Protein AF-A0A1F5Z4G1-F1 (afdb_monomer)

Nearest PDB structures (foldseek):
  7enj-assembly1_3  TM=8.090E-01  e=8.319E+00  Homo sapiens
  5mto-assembly1_A  TM=4.606E-01  e=3.157E+00  Homo sapiens
  8jxk-assembly2_D  TM=3.662E-01  e=4.705E+00  Mycobacterium tuberculosis H37Rv
  7zch-assembly1_A  TM=3.915E-01  e=7.858E+00  Homo sapiens

Radius of gyration: 16.56 Å; Cα contacts (8 Å, |Δi|>4): 73; chains: 1; bounding box: 44×19×49 Å

Secondary structure (DSSP, 8-state):
--PPPSS-HHHHHHHT---HHHHTTSTTGGGS-HHHHHHHHHHHHHHHHHHHHHHHHHHHT-S-GGG-HHHHHHHHHHHHHHHHHHHHHHHHHHHHHTT-

Solvent-accessible surface area (backbone atoms only — not comparable to full-atom values): 5744 Å² total; per-residue (Å²): 133,86,76,65,67,98,63,52,68,69,54,39,26,64,73,25,56,46,54,65,78,64,50,62,56,36,80,69,47,80,74,47,52,74,67,56,50,48,53,47,29,53,50,1,46,50,38,35,49,53,53,50,51,54,54,39,50,63,58,69,66,52,92,57,52,88,84,37,60,70,55,52,57,50,46,53,52,46,52,50,52,52,53,49,51,54,53,51,51,53,53,50,50,54,62,49,60,79,74,109

Structure (mmCIF, N/CA/C/O backbone):
data_AF-A0A1F5Z4G1-F1
#
_entry.id   AF-A0A1F5Z4G1-F1
#
loop_
_atom_site.group_PDB
_atom_site.id
_atom_site.type_symbol
_atom_site.label_atom_id
_atom_site.label_alt_id
_atom_site.label_comp_id
_atom_site.label_asym_id
_atom_site.label_entity_id
_atom_site.label_seq_id
_atom_site.pdbx_PDB_ins_code
_atom_site.Cartn_x
_atom_site.Cartn_y
_atom_site.Cartn_z
_atom_site.occupancy
_atom_site.B_iso_or_equiv
_atom_site.auth_seq_id
_atom_site.auth_comp_id
_atom_site.auth_asym_id
_atom_site.auth_atom_id
_atom_site.pdbx_PDB_model_num
ATOM 1 N N . MET A 1 1 ? -27.948 7.139 0.581 1.00 42.16 1 MET A N 1
ATOM 2 C CA . MET A 1 1 ? -27.738 5.681 0.453 1.00 42.16 1 MET A CA 1
ATOM 3 C C . MET A 1 1 ? -26.286 5.457 0.069 1.00 42.16 1 MET A C 1
ATOM 5 O O . MET A 1 1 ? -25.941 5.736 -1.073 1.00 42.16 1 MET A O 1
ATOM 9 N N . ASN A 1 2 ? -25.433 5.030 1.005 1.00 54.09 2 ASN A N 1
ATOM 10 C CA . ASN A 1 2 ? -24.081 4.591 0.651 1.00 54.09 2 ASN A CA 1
ATOM 11 C C . ASN A 1 2 ? -24.211 3.270 -0.104 1.00 54.09 2 ASN A C 1
ATOM 13 O O . ASN A 1 2 ? -24.720 2.288 0.435 1.00 54.09 2 ASN A O 1
ATOM 17 N N . LYS A 1 3 ? -23.849 3.277 -1.387 1.00 64.19 3 LYS A N 1
ATOM 18 C CA . LYS A 1 3 ? -23.801 2.056 -2.188 1.00 64.19 3 LYS A CA 1
ATOM 19 C C . LYS A 1 3 ? -22.608 1.248 -1.690 1.00 64.19 3 LYS A C 1
ATOM 21 O O . LYS A 1 3 ? -21.494 1.760 -1.702 1.00 64.19 3 LYS A O 1
ATOM 26 N N . ARG A 1 4 ? -22.854 0.016 -1.239 1.00 70.31 4 ARG A N 1
ATOM 27 C CA . ARG A 1 4 ? -21.785 -0.930 -0.903 1.00 70.31 4 ARG A CA 1
ATOM 28 C C . ARG A 1 4 ? -20.842 -1.049 -2.110 1.00 70.31 4 ARG A C 1
ATOM 30 O O . ARG A 1 4 ? -21.352 -1.131 -3.235 1.00 70.31 4 ARG A O 1
ATOM 37 N N . PRO A 1 5 ? -19.516 -1.062 -1.905 1.00 83.38 5 PRO A N 1
ATOM 38 C CA . PRO A 1 5 ? -18.577 -1.348 -2.979 1.00 83.38 5 PRO A CA 1
ATOM 39 C C . PRO A 1 5 ? -18.932 -2.673 -3.681 1.00 83.38 5 PRO A C 1
ATOM 41 O O . PRO A 1 5 ? -19.438 -3.590 -3.031 1.00 83.38 5 PRO A O 1
ATOM 44 N N . PRO A 1 6 ? -18.698 -2.793 -5.000 1.00 88.94 6 PRO A N 1
ATOM 45 C CA . PRO A 1 6 ? -19.059 -3.989 -5.768 1.00 88.94 6 PRO A CA 1
ATOM 46 C C . PRO A 1 6 ? -18.170 -5.207 -5.465 1.00 88.94 6 PRO A C 1
ATOM 48 O O . PRO A 1 6 ? -18.468 -6.304 -5.927 1.00 88.94 6 PRO A O 1
ATOM 51 N N . ILE A 1 7 ? -17.093 -5.008 -4.705 1.00 94.00 7 ILE A N 1
ATOM 52 C CA . ILE A 1 7 ? -16.109 -6.019 -4.308 1.00 94.00 7 ILE A CA 1
ATOM 53 C C . ILE A 1 7 ? -16.182 -6.271 -2.800 1.00 94.00 7 ILE A C 1
ATOM 55 O O . ILE A 1 7 ? -16.817 -5.515 -2.063 1.00 94.00 7 ILE A O 1
ATOM 59 N N . SER A 1 8 ? -15.532 -7.330 -2.322 1.00 96.00 8 SER A N 1
ATOM 60 C CA . SER A 1 8 ? -15.418 -7.585 -0.877 1.00 96.00 8 SER A CA 1
ATOM 61 C C . SER A 1 8 ? -14.329 -6.726 -0.219 1.00 96.00 8 SER A C 1
ATOM 63 O O . SER A 1 8 ? -13.404 -6.276 -0.892 1.00 96.00 8 SER A O 1
ATOM 65 N N . LEU A 1 9 ? -14.382 -6.552 1.112 1.00 96.19 9 LEU A N 1
ATOM 66 C CA . LEU A 1 9 ? -13.308 -5.879 1.861 1.00 96.19 9 LEU A CA 1
ATOM 67 C C . LEU A 1 9 ? -11.955 -6.558 1.607 1.00 96.19 9 LEU A C 1
ATOM 69 O O . LEU A 1 9 ? -10.965 -5.894 1.327 1.00 96.19 9 LEU A O 1
ATOM 73 N N . LYS A 1 10 ? -11.919 -7.894 1.656 1.00 96.25 10 LYS A N 1
ATOM 74 C CA . LYS A 1 10 ? -10.699 -8.672 1.406 1.00 96.25 10 LYS A CA 1
ATOM 75 C C . LYS A 1 10 ? -10.125 -8.390 0.016 1.00 96.25 10 LYS A C 1
ATOM 77 O O . LYS A 1 10 ? -8.924 -8.176 -0.108 1.00 96.25 10 LYS A O 1
ATOM 82 N N . GLU A 1 11 ? -10.981 -8.376 -0.998 1.00 97.19 11 GLU A N 1
ATOM 83 C CA . GLU A 1 11 ? -10.590 -8.092 -2.378 1.00 97.19 11 GLU A CA 1
ATOM 84 C C . GLU A 1 11 ? -10.082 -6.654 -2.536 1.00 97.19 11 GLU A C 1
ATOM 86 O O . GLU A 1 11 ? -9.059 -6.438 -3.175 1.00 97.19 11 GLU A O 1
ATOM 91 N N . ALA A 1 12 ? -10.707 -5.677 -1.872 1.00 97.38 12 ALA A N 1
ATOM 92 C CA . ALA A 1 12 ? -10.208 -4.303 -1.846 1.00 97.38 12 ALA A CA 1
ATOM 93 C C . ALA A 1 12 ? -8.785 -4.218 -1.260 1.00 97.38 12 ALA A C 1
ATOM 95 O O . ALA A 1 12 ? -7.902 -3.599 -1.855 1.00 97.38 12 ALA A O 1
ATOM 96 N N . ILE A 1 13 ? -8.525 -4.911 -0.144 1.00 97.94 13 ILE A N 1
ATOM 97 C CA . ILE A 1 13 ? -7.181 -4.994 0.453 1.00 97.94 13 ILE A CA 1
ATOM 98 C C . ILE A 1 13 ? -6.185 -5.673 -0.501 1.00 97.94 13 ILE A C 1
ATOM 100 O O . ILE A 1 13 ? -5.043 -5.227 -0.623 1.00 97.94 13 ILE A O 1
ATOM 104 N N . GLU A 1 14 ? -6.586 -6.739 -1.198 1.00 97.69 14 GLU A N 1
ATOM 105 C CA . GLU A 1 14 ? -5.752 -7.428 -2.197 1.00 97.69 14 GLU A CA 1
ATOM 106 C C . GLU A 1 14 ? -5.412 -6.534 -3.398 1.00 97.69 14 GLU A C 1
ATOM 108 O O . GLU A 1 14 ? -4.278 -6.551 -3.880 1.00 97.69 14 GLU A O 1
ATOM 113 N N . LEU A 1 15 ? -6.353 -5.692 -3.826 1.00 97.12 15 LEU A N 1
ATOM 114 C CA . LEU A 1 15 ? -6.152 -4.701 -4.883 1.00 97.12 15 LEU A CA 1
ATOM 115 C C . LEU A 1 15 ? -5.329 -3.486 -4.431 1.00 97.12 15 LEU A C 1
ATOM 117 O O . LEU A 1 15 ? -4.886 -2.707 -5.274 1.00 97.12 15 LEU A O 1
ATOM 121 N N . GLY A 1 16 ? -5.048 -3.359 -3.133 1.00 97.44 16 GLY A N 1
ATOM 122 C CA . GLY A 1 16 ? -4.237 -2.280 -2.579 1.00 97.44 16 GLY A CA 1
ATOM 123 C C . GLY A 1 16 ? -5.031 -1.006 -2.293 1.00 97.44 16 GLY A C 1
ATOM 124 O O . GLY A 1 16 ? -4.486 0.092 -2.421 1.00 97.44 16 GLY A O 1
ATOM 125 N N . GLU A 1 17 ? -6.308 -1.140 -1.931 1.00 97.38 17 GLU A N 1
ATOM 126 C CA . GLU A 1 17 ? -7.110 -0.058 -1.356 1.00 97.38 17 GLU A CA 1
ATOM 127 C C . GLU A 1 17 ? -6.788 0.087 0.132 1.00 97.38 17 GLU A C 1
ATOM 129 O O . GLU A 1 17 ? -7.070 -0.805 0.931 1.00 97.38 17 GLU A O 1
ATOM 134 N N . TYR A 1 18 ? -6.164 1.204 0.504 1.00 97.12 18 TYR A N 1
ATOM 135 C CA . TYR A 1 18 ? -5.635 1.427 1.853 1.00 97.12 18 TYR A CA 1
ATOM 136 C C . TYR A 1 18 ? -6.216 2.662 2.555 1.00 97.12 18 TYR A C 1
ATOM 138 O O . TYR A 1 18 ? -5.908 2.894 3.722 1.00 97.12 18 TYR A O 1
ATOM 146 N N . GLU A 1 19 ? -7.034 3.472 1.874 1.00 95.56 19 GLU A N 1
ATOM 147 C CA . GLU A 1 19 ? -7.573 4.704 2.454 1.00 95.56 19 GLU A CA 1
ATOM 148 C C . GLU A 1 19 ? -8.668 4.380 3.492 1.00 95.56 19 GLU A C 1
ATOM 150 O O . GLU A 1 19 ? -9.701 3.811 3.124 1.00 95.56 19 GLU A O 1
ATOM 155 N N . PRO A 1 20 ? -8.530 4.794 4.769 1.00 94.12 20 PRO A N 1
ATOM 156 C CA . PRO A 1 20 ? -9.511 4.466 5.807 1.00 94.12 20 PRO A CA 1
ATOM 157 C C . PRO A 1 20 ? -10.937 4.925 5.475 1.00 94.12 20 PRO A C 1
ATOM 159 O O . PRO A 1 20 ? -11.900 4.233 5.789 1.00 94.12 20 PRO A O 1
ATOM 162 N N . LYS A 1 21 ? -11.089 6.068 4.791 1.00 93.25 21 LYS A N 1
ATOM 163 C CA . LYS A 1 21 ? -12.398 6.591 4.361 1.00 93.25 21 LYS A CA 1
ATOM 164 C C . LYS A 1 21 ? -13.076 5.707 3.318 1.00 93.25 21 LYS A C 1
ATOM 166 O O . LYS A 1 21 ? -14.300 5.600 3.308 1.00 93.25 21 LYS A O 1
ATOM 171 N N . TYR A 1 22 ? -12.294 5.099 2.431 1.00 94.38 22 TYR A N 1
ATOM 172 C CA . TYR A 1 22 ? -12.807 4.134 1.469 1.00 94.38 22 TYR A CA 1
ATOM 173 C C . TYR A 1 22 ? -13.170 2.823 2.172 1.00 94.38 22 TYR A C 1
ATOM 175 O O . TYR A 1 22 ? -14.271 2.306 1.988 1.00 94.38 22 TYR A O 1
ATOM 183 N N . LEU A 1 23 ? -12.286 2.334 3.047 1.00 95.25 23 LEU A N 1
ATOM 184 C CA . LEU A 1 23 ? -12.498 1.095 3.796 1.00 95.25 23 LEU A CA 1
ATOM 185 C C . LEU A 1 23 ? -13.696 1.176 4.764 1.00 95.25 23 LEU A C 1
ATOM 187 O O . LEU A 1 23 ? -14.405 0.190 4.937 1.00 95.25 23 LEU A O 1
ATOM 191 N N . ALA A 1 24 ? -14.026 2.358 5.286 1.00 94.69 24 ALA A N 1
ATOM 192 C CA . ALA A 1 24 ? -15.227 2.591 6.097 1.00 94.69 24 ALA A CA 1
ATOM 193 C C . ALA A 1 24 ? -16.562 2.417 5.340 1.00 94.69 24 ALA A C 1
ATOM 195 O O . ALA A 1 24 ? -17.633 2.409 5.943 1.00 94.69 24 ALA A O 1
ATOM 196 N N . GLN A 1 25 ? -16.539 2.257 4.012 1.00 94.69 25 GLN A N 1
ATOM 197 C CA . GLN A 1 25 ? -17.744 1.945 3.232 1.00 94.69 25 GLN A CA 1
ATOM 198 C C . GLN A 1 25 ? -18.153 0.468 3.338 1.00 94.69 25 GLN A C 1
ATOM 200 O O . GLN A 1 25 ? -19.274 0.110 2.963 1.00 94.69 25 GLN A O 1
ATOM 205 N N . PHE A 1 26 ? -17.257 -0.393 3.826 1.00 94.94 26 PHE A N 1
ATOM 206 C CA . PHE A 1 26 ? -17.518 -1.810 4.046 1.00 94.94 26 PHE A CA 1
ATOM 207 C C . PHE A 1 26 ? -18.121 -2.006 5.444 1.00 94.94 26 PHE A C 1
ATOM 209 O O . PHE A 1 26 ? -17.483 -1.637 6.427 1.00 94.94 26 PHE A O 1
ATOM 216 N N . PRO A 1 27 ? -19.320 -2.605 5.581 1.00 93.12 27 PRO A N 1
ATOM 217 C CA . PRO A 1 27 ? -19.936 -2.835 6.891 1.00 93.12 27 PRO A CA 1
ATOM 218 C C . PRO A 1 27 ? -19.054 -3.635 7.858 1.00 93.12 27 PRO A C 1
ATOM 220 O O . PRO A 1 27 ? -19.141 -3.460 9.070 1.00 93.12 27 PRO A O 1
ATOM 223 N N . GLU A 1 28 ? -18.212 -4.517 7.318 1.00 93.44 28 GLU A N 1
ATOM 224 C CA . GLU A 1 28 ? -17.271 -5.331 8.079 1.00 93.44 28 GLU A CA 1
ATOM 225 C C . GLU A 1 28 ? -16.186 -4.478 8.754 1.00 93.44 28 GLU A C 1
ATOM 227 O O . GLU A 1 28 ? -15.676 -4.871 9.795 1.00 93.44 28 GLU A O 1
ATOM 232 N N . TRP A 1 29 ? -15.848 -3.309 8.196 1.00 95.38 29 TRP A N 1
ATOM 233 C CA . TRP A 1 29 ? -14.769 -2.444 8.678 1.00 95.38 29 TRP A CA 1
ATOM 234 C C . TRP A 1 29 ? -15.032 -1.868 10.070 1.00 95.38 29 TRP A C 1
ATOM 236 O O . TRP A 1 29 ? -14.151 -1.895 10.930 1.00 95.38 29 TRP A O 1
ATOM 246 N N . GLU A 1 30 ? -16.259 -1.404 10.309 1.00 90.88 30 GLU A N 1
ATOM 247 C CA . GLU A 1 30 ? -16.693 -0.808 11.582 1.00 90.88 30 GLU A CA 1
ATOM 248 C C . GLU A 1 30 ? -16.744 -1.830 12.731 1.00 90.88 30 GLU A C 1
ATOM 250 O O . GLU A 1 30 ? -16.813 -1.461 13.900 1.00 90.88 30 GLU A O 1
ATOM 255 N N . GLN A 1 31 ? -16.706 -3.129 12.416 1.00 94.25 31 GLN A N 1
ATOM 256 C CA . GLN A 1 31 ? -16.692 -4.210 13.407 1.00 94.25 31 GLN A CA 1
ATOM 257 C C . GLN A 1 31 ? -15.270 -4.598 13.836 1.00 94.25 31 GLN A C 1
ATOM 259 O O . GLN A 1 31 ? -15.095 -5.356 14.792 1.00 94.25 31 GLN A O 1
ATOM 264 N N . LEU A 1 32 ? -14.248 -4.119 13.123 1.00 95.44 32 LEU A N 1
ATOM 265 C CA . LEU A 1 32 ? -12.851 -4.422 13.407 1.00 95.44 32 LEU A CA 1
ATOM 266 C C . LEU A 1 32 ? -12.314 -3.496 14.497 1.00 95.44 32 LEU A C 1
ATOM 268 O O . LEU A 1 32 ? -12.634 -2.312 14.551 1.00 95.44 32 LEU A O 1
ATOM 272 N N . THR A 1 33 ? -11.418 -4.019 15.332 1.00 95.62 33 THR A N 1
ATOM 273 C CA . THR A 1 33 ? -10.650 -3.171 16.249 1.00 95.62 33 THR A CA 1
ATOM 274 C C . THR A 1 33 ? -9.687 -2.278 15.465 1.00 95.62 33 THR A C 1
ATOM 276 O O . THR A 1 33 ? -9.214 -2.659 14.391 1.00 95.62 33 THR A O 1
ATOM 279 N N . THR A 1 34 ? -9.317 -1.127 16.031 1.00 94.50 34 THR A N 1
ATOM 280 C CA . THR A 1 34 ? -8.330 -0.198 15.448 1.00 94.50 34 THR A CA 1
ATOM 281 C C . THR A 1 34 ? -7.030 -0.903 15.049 1.00 94.50 34 THR A C 1
ATOM 283 O O . THR A 1 34 ? -6.466 -0.625 13.992 1.00 94.50 34 THR A O 1
ATOM 286 N N . HIS A 1 35 ? -6.575 -1.871 15.853 1.00 94.19 35 HIS A N 1
ATOM 287 C CA . HIS A 1 35 ? -5.409 -2.688 15.523 1.00 94.19 35 HIS A CA 1
ATOM 288 C C . HIS A 1 35 ? -5.636 -3.524 14.257 1.00 94.19 35 HIS A C 1
ATOM 290 O O . HIS A 1 35 ? -4.772 -3.549 13.382 1.00 94.19 35 HIS A O 1
ATOM 296 N N . ILE A 1 36 ? -6.762 -4.231 14.136 1.00 96.00 36 ILE A N 1
ATOM 297 C CA . ILE A 1 36 ? -7.019 -5.079 12.962 1.00 96.00 36 ILE A CA 1
ATOM 298 C C . ILE A 1 36 ? -7.201 -4.219 11.705 1.00 96.00 36 ILE A C 1
ATOM 300 O O . ILE A 1 36 ? -6.680 -4.566 10.645 1.00 96.00 36 ILE A O 1
ATOM 304 N N . GLN A 1 37 ? -7.871 -3.071 11.830 1.00 96.31 37 GLN A N 1
ATOM 305 C CA . GLN A 1 37 ? -7.967 -2.082 10.757 1.00 96.31 37 GLN A CA 1
ATOM 306 C C . GLN A 1 37 ? -6.576 -1.651 10.271 1.00 96.31 37 GLN A C 1
ATOM 308 O O . GLN A 1 37 ? -6.303 -1.683 9.070 1.00 96.31 37 GLN A O 1
ATOM 313 N N . LEU A 1 38 ? -5.668 -1.317 11.194 1.00 96.06 38 LEU A N 1
ATOM 314 C CA . LEU A 1 38 ? -4.303 -0.925 10.845 1.00 96.06 38 LEU A CA 1
ATOM 315 C C . LEU A 1 38 ? -3.540 -2.047 10.129 1.00 96.06 38 LEU A C 1
ATOM 317 O O . LEU A 1 38 ? -2.841 -1.779 9.154 1.00 96.06 38 LEU A O 1
ATOM 321 N N . GLU A 1 39 ? -3.688 -3.299 10.564 1.00 96.56 39 GLU A N 1
ATOM 322 C CA . GLU A 1 39 ? -3.062 -4.449 9.898 1.00 96.56 39 GLU A CA 1
ATOM 323 C C . GLU A 1 39 ? -3.571 -4.643 8.463 1.00 96.56 39 GLU A C 1
ATOM 325 O O . GLU A 1 39 ? -2.787 -4.900 7.547 1.00 96.56 39 GLU A O 1
ATOM 330 N N . TYR A 1 40 ? -4.870 -4.456 8.225 1.00 97.88 40 TYR A N 1
ATOM 331 C CA . TYR A 1 40 ? -5.423 -4.482 6.870 1.00 97.88 40 TYR A CA 1
ATOM 332 C C . TYR A 1 40 ? -4.901 -3.338 6.006 1.00 97.88 40 TYR A C 1
ATOM 334 O O . TYR A 1 40 ? -4.513 -3.582 4.863 1.00 97.88 40 TYR A O 1
ATOM 342 N N . ILE A 1 41 ? -4.803 -2.127 6.553 1.00 97.88 41 ILE A N 1
ATOM 343 C CA . ILE A 1 41 ? -4.219 -0.989 5.835 1.00 97.88 41 ILE A CA 1
ATOM 344 C C . ILE A 1 41 ? -2.750 -1.254 5.492 1.00 97.88 41 ILE A C 1
ATOM 346 O O . ILE A 1 41 ? -2.352 -1.064 4.345 1.00 97.88 41 ILE A O 1
ATOM 350 N N . ARG A 1 42 ? -1.950 -1.765 6.438 1.00 97.44 42 ARG A N 1
ATOM 351 C CA . ARG A 1 42 ? -0.546 -2.144 6.199 1.00 97.44 42 ARG A CA 1
ATOM 352 C C . ARG A 1 42 ? -0.425 -3.146 5.054 1.00 97.44 42 ARG A C 1
ATOM 354 O O . ARG A 1 42 ? 0.381 -2.943 4.146 1.00 97.44 42 ARG A O 1
ATOM 361 N N . LYS A 1 43 ? -1.270 -4.180 5.054 1.00 98.19 43 LYS A N 1
ATOM 362 C CA . LYS A 1 43 ? -1.311 -5.179 3.981 1.00 98.19 43 LYS A CA 1
ATOM 363 C C . LYS A 1 43 ? -1.696 -4.564 2.631 1.00 98.19 43 LYS A C 1
ATOM 365 O O . LYS A 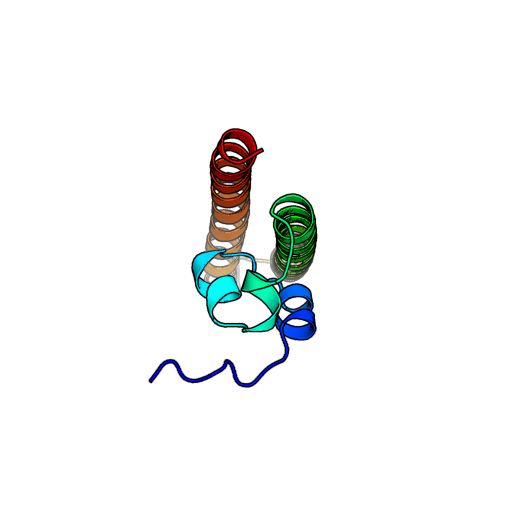1 43 ? -1.066 -4.871 1.622 1.00 98.19 43 LYS A O 1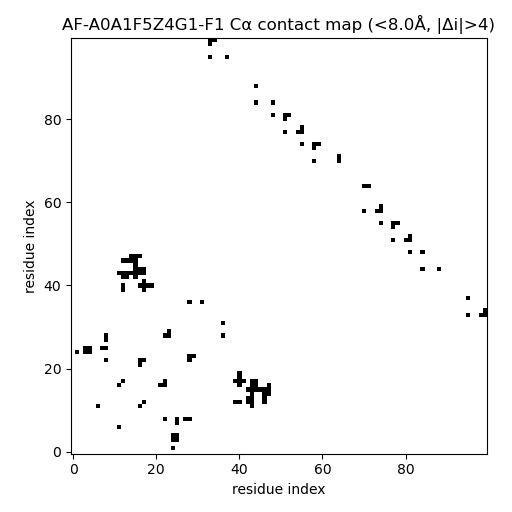
ATOM 370 N N . ALA A 1 44 ? -2.698 -3.688 2.596 1.00 98.38 44 ALA A N 1
ATOM 371 C CA . ALA A 1 44 ? -3.108 -3.012 1.368 1.00 9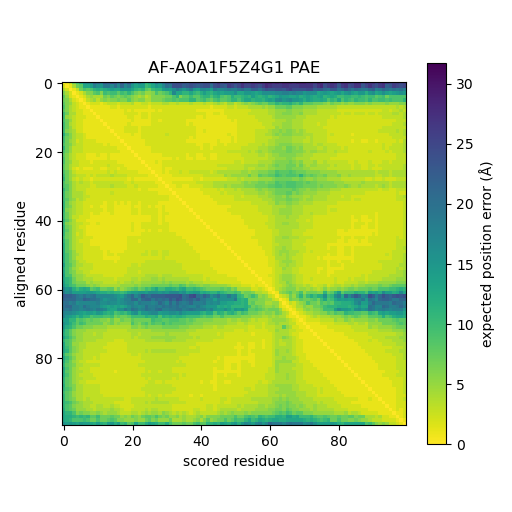8.38 44 ALA A CA 1
ATOM 372 C C . ALA A 1 44 ? -2.010 -2.090 0.812 1.00 98.38 44 ALA A C 1
ATOM 374 O O . ALA A 1 44 ? -1.745 -2.108 -0.390 1.00 98.38 44 ALA A O 1
ATOM 375 N N . ILE A 1 45 ? -1.323 -1.337 1.677 1.00 98.31 45 ILE A N 1
ATOM 376 C CA . ILE A 1 45 ? -0.174 -0.501 1.300 1.00 98.31 45 ILE A CA 1
ATOM 377 C C . ILE A 1 45 ? 0.940 -1.363 0.705 1.00 98.31 45 ILE A C 1
ATOM 379 O O . ILE A 1 45 ? 1.494 -1.019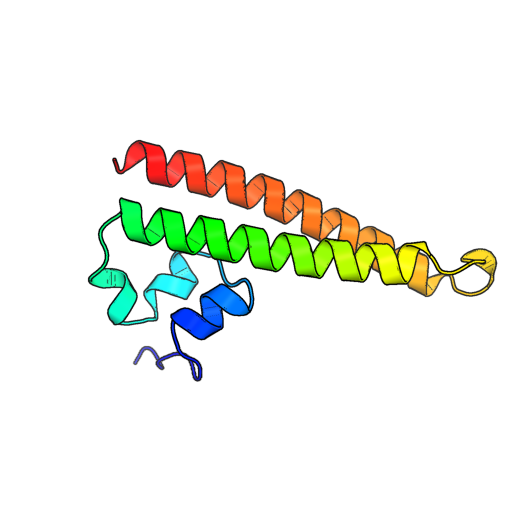 -0.339 1.00 98.31 45 ILE A O 1
ATOM 383 N N . GLU A 1 46 ? 1.252 -2.505 1.321 1.00 98.12 46 GLU A N 1
ATOM 384 C CA . GLU A 1 46 ? 2.253 -3.430 0.791 1.00 98.12 46 GLU A CA 1
ATOM 385 C C . GLU A 1 46 ? 1.859 -3.959 -0.596 1.00 98.12 46 GLU A C 1
ATOM 387 O O . GLU A 1 46 ? 2.678 -3.946 -1.520 1.00 98.12 46 GLU A O 1
ATOM 392 N N . ASN A 1 47 ? 0.599 -4.365 -0.774 1.00 98.31 47 ASN A N 1
ATOM 393 C CA . ASN A 1 47 ? 0.082 -4.816 -2.066 1.00 98.31 47 ASN A CA 1
ATOM 394 C C . ASN A 1 47 ? 0.201 -3.718 -3.131 1.00 98.31 47 ASN A C 1
ATOM 396 O O . ASN A 1 47 ? 0.741 -3.968 -4.212 1.00 98.31 47 ASN A O 1
ATOM 400 N N . ARG A 1 48 ? -0.222 -2.487 -2.814 1.00 98.25 48 ARG A N 1
ATOM 401 C CA . ARG A 1 48 ? -0.110 -1.338 -3.721 1.00 98.25 48 ARG A CA 1
ATOM 402 C C . ARG A 1 48 ? 1.348 -1.041 -4.068 1.00 98.25 48 ARG A C 1
ATOM 404 O O . ARG A 1 48 ? 1.668 -0.843 -5.238 1.00 98.25 48 ARG A O 1
ATOM 411 N N . ARG A 1 49 ? 2.250 -1.066 -3.081 1.00 98.25 49 ARG A N 1
ATOM 412 C CA . ARG A 1 49 ? 3.689 -0.847 -3.291 1.00 98.25 49 ARG A CA 1
ATOM 413 C C . ARG A 1 49 ? 4.262 -1.883 -4.252 1.00 98.25 49 ARG A C 1
ATOM 415 O O . ARG A 1 49 ? 4.950 -1.511 -5.197 1.00 98.25 49 ARG A O 1
ATOM 422 N N . ARG A 1 50 ? 3.958 -3.170 -4.048 1.00 97.75 50 ARG A N 1
ATOM 423 C CA . ARG A 1 50 ? 4.414 -4.251 -4.937 1.00 97.75 50 ARG A CA 1
ATOM 424 C C . ARG A 1 50 ? 3.924 -4.039 -6.369 1.00 97.75 50 ARG A C 1
ATOM 426 O O . ARG A 1 50 ? 4.725 -4.146 -7.292 1.00 97.75 50 ARG A O 1
ATOM 433 N N . GLN A 1 51 ? 2.650 -3.690 -6.558 1.00 97.38 51 GLN A N 1
ATOM 434 C CA . GLN A 1 51 ? 2.095 -3.387 -7.883 1.00 97.38 51 GLN A CA 1
ATOM 435 C C . GLN A 1 51 ? 2.839 -2.225 -8.561 1.00 97.38 51 GLN A C 1
ATOM 437 O O . GLN A 1 51 ? 3.263 -2.363 -9.707 1.00 97.38 51 GLN A O 1
ATOM 442 N N . LEU A 1 52 ? 3.042 -1.108 -7.850 1.00 97.25 52 LEU A N 1
ATOM 443 C CA . LEU A 1 52 ? 3.737 0.069 -8.381 1.00 97.25 52 LEU A CA 1
ATOM 444 C C . LEU A 1 52 ? 5.196 -0.232 -8.736 1.00 97.25 52 LEU A C 1
ATOM 446 O O . LEU A 1 52 ? 5.657 0.168 -9.798 1.00 97.25 52 LEU A O 1
ATOM 450 N N . VAL A 1 53 ? 5.913 -0.972 -7.887 1.00 96.06 53 VAL A N 1
ATOM 451 C CA . VAL A 1 53 ? 7.312 -1.355 -8.136 1.00 96.06 53 VAL A CA 1
ATOM 452 C C . VAL A 1 53 ? 7.430 -2.286 -9.340 1.00 96.06 53 VAL A C 1
ATOM 454 O O . VAL A 1 53 ? 8.333 -2.111 -10.154 1.00 96.06 53 VAL A O 1
ATOM 457 N N . VAL A 1 54 ? 6.515 -3.248 -9.496 1.00 96.25 54 VAL A N 1
ATOM 458 C CA . VAL A 1 54 ? 6.492 -4.129 -10.674 1.00 96.25 54 VAL A CA 1
ATOM 459 C C . VAL A 1 54 ? 6.250 -3.320 -11.947 1.00 96.25 54 VAL A C 1
ATOM 461 O O . VAL A 1 54 ? 6.992 -3.487 -12.913 1.00 96.25 54 VAL A O 1
ATOM 464 N N . GLN A 1 55 ? 5.271 -2.411 -11.946 1.00 94.12 55 GLN A N 1
ATOM 465 C CA . GLN A 1 55 ? 5.002 -1.533 -13.091 1.00 94.12 55 GLN A CA 1
ATOM 466 C C . GLN A 1 55 ? 6.198 -0.629 -13.397 1.00 94.12 55 GLN A C 1
ATOM 468 O O . GLN A 1 55 ? 6.609 -0.503 -14.549 1.00 94.12 55 GLN A O 1
ATOM 473 N N . TRP A 1 56 ? 6.803 -0.050 -12.360 1.00 94.12 56 TRP A N 1
ATOM 474 C CA . TRP A 1 56 ? 7.998 0.772 -12.493 1.00 94.12 56 TRP A CA 1
ATOM 475 C C . TRP A 1 56 ? 9.139 -0.026 -13.125 1.00 94.12 56 TRP A C 1
ATOM 477 O O . TRP A 1 56 ? 9.731 0.432 -14.095 1.00 94.12 56 TRP A O 1
ATOM 487 N N . ALA A 1 57 ? 9.401 -1.248 -12.655 1.00 92.25 57 ALA A N 1
ATOM 488 C CA . ALA A 1 57 ? 10.462 -2.099 -13.189 1.00 92.25 57 ALA A CA 1
ATOM 489 C C . ALA A 1 57 ? 10.198 -2.511 -14.647 1.00 92.25 57 ALA A C 1
ATOM 491 O O . ALA A 1 57 ? 11.124 -2.540 -15.457 1.00 92.25 57 ALA A O 1
ATOM 492 N N . GLN A 1 58 ? 8.941 -2.798 -15.000 1.00 90.56 58 GLN A N 1
ATOM 493 C CA . GLN A 1 58 ? 8.540 -3.108 -16.376 1.00 90.56 58 GLN A CA 1
ATOM 494 C C . GLN A 1 58 ? 8.824 -1.944 -17.332 1.00 90.56 58 GLN A C 1
ATOM 496 O O . GLN A 1 58 ? 9.337 -2.170 -18.425 1.00 90.56 58 GLN A O 1
ATOM 501 N N . VAL A 1 59 ? 8.531 -0.709 -16.915 1.00 89.19 59 VAL A N 1
ATOM 502 C CA . VAL A 1 59 ? 8.782 0.492 -17.725 1.00 89.19 59 VAL A CA 1
ATOM 503 C C . VAL A 1 59 ? 10.270 0.842 -17.743 1.00 89.19 59 VAL A C 1
ATOM 505 O O . VAL A 1 59 ? 10.820 1.113 -18.807 1.00 89.19 59 VAL A O 1
ATOM 508 N N . ASN A 1 60 ? 10.941 0.787 -16.591 1.00 86.38 60 ASN A N 1
ATOM 509 C CA . ASN A 1 60 ? 12.352 1.146 -16.439 1.00 86.38 60 ASN A CA 1
ATOM 510 C C . ASN A 1 60 ? 13.298 0.243 -17.249 1.00 86.38 60 ASN A C 1
ATOM 512 O O . ASN A 1 60 ? 14.352 0.692 -17.688 1.00 86.38 60 ASN A O 1
ATOM 516 N N . ASN A 1 61 ? 12.921 -1.019 -17.471 1.00 85.25 61 ASN A N 1
ATOM 517 C CA . ASN A 1 61 ? 13.717 -1.981 -18.239 1.00 85.25 61 ASN A CA 1
ATOM 518 C C . ASN A 1 61 ? 13.590 -1.829 -19.768 1.00 85.25 61 ASN A C 1
ATOM 520 O O . ASN A 1 61 ? 14.154 -2.635 -20.513 1.00 85.25 61 ASN A O 1
ATOM 524 N N . VAL A 1 62 ? 12.867 -0.824 -20.270 1.00 80.62 62 VAL A N 1
ATOM 525 C CA . VAL A 1 62 ? 12.811 -0.549 -21.710 1.00 80.62 62 VAL A CA 1
ATOM 526 C C . VAL A 1 62 ? 14.121 0.112 -22.162 1.00 80.62 62 VAL A C 1
ATOM 528 O O . VAL A 1 62 ? 14.491 1.182 -21.693 1.00 80.62 62 VAL A O 1
ATOM 531 N N . LEU A 1 63 ? 14.821 -0.546 -23.096 1.00 64.25 63 LEU A N 1
ATOM 532 C CA . LEU A 1 63 ? 16.225 -0.279 -23.456 1.00 64.25 63 LEU A CA 1
ATOM 533 C C . LEU A 1 63 ? 16.517 1.107 -24.055 1.00 64.25 63 LEU A C 1
ATOM 535 O O . LEU A 1 63 ? 17.665 1.544 -24.001 1.00 64.25 63 LEU A O 1
ATOM 539 N N . ASP A 1 64 ? 15.529 1.797 -24.631 1.00 72.19 64 ASP A N 1
ATOM 540 C CA . ASP A 1 64 ? 15.755 3.126 -25.206 1.00 72.19 64 ASP A CA 1
ATOM 541 C C . ASP A 1 64 ? 14.548 4.064 -25.045 1.00 72.19 64 ASP A C 1
ATOM 543 O O . ASP A 1 64 ? 13.618 4.084 -25.855 1.00 72.19 64 ASP A O 1
ATOM 547 N N . PHE A 1 65 ? 14.592 4.895 -24.002 1.00 68.19 65 PHE A N 1
ATOM 548 C CA . PHE A 1 65 ? 13.617 5.965 -23.769 1.00 68.19 65 PHE A CA 1
ATOM 549 C C . PHE A 1 65 ? 13.687 7.097 -24.800 1.00 68.19 65 PHE A C 1
ATOM 551 O O . PHE A 1 65 ? 12.734 7.866 -24.913 1.00 68.19 65 PHE A O 1
ATOM 558 N N . ARG A 1 66 ? 14.776 7.224 -25.574 1.00 69.06 66 ARG A N 1
ATOM 559 C CA . ARG A 1 66 ? 14.884 8.257 -26.621 1.00 69.06 66 ARG A CA 1
ATOM 560 C C . ARG A 1 66 ? 13.923 7.978 -27.771 1.00 69.06 66 ARG A C 1
ATOM 562 O O . ARG A 1 66 ? 13.461 8.9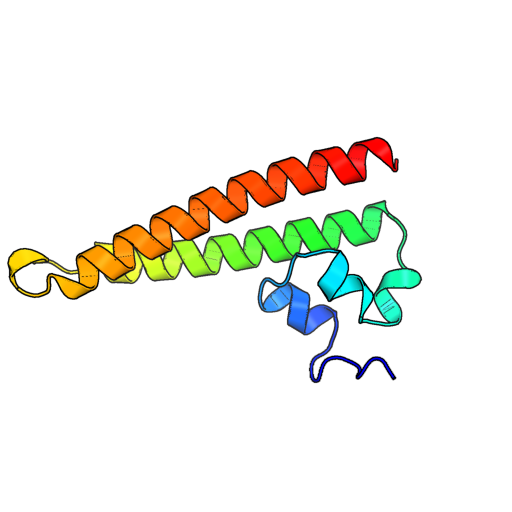14 -28.413 1.00 69.06 66 ARG A O 1
ATOM 569 N N . LEU A 1 67 ? 13.600 6.704 -27.996 1.00 67.44 67 LEU A N 1
ATOM 570 C CA . LEU A 1 67 ? 12.634 6.259 -29.001 1.00 67.44 67 LEU A CA 1
ATOM 571 C C . LEU A 1 67 ? 11.189 6.234 -28.475 1.00 67.44 67 LEU A C 1
ATOM 573 O O . LEU A 1 67 ? 10.270 6.041 -29.267 1.00 67.44 67 LEU A O 1
ATOM 577 N N . LYS A 1 68 ? 10.991 6.388 -27.157 1.00 78.69 68 LYS A N 1
ATOM 578 C CA . LYS A 1 68 ? 9.695 6.268 -26.464 1.00 78.69 68 LYS A CA 1
ATOM 579 C C . LYS A 1 68 ? 9.576 7.291 -25.318 1.00 78.69 68 LYS A C 1
ATOM 581 O O . LYS A 1 68 ? 9.550 6.898 -24.145 1.00 78.69 68 LYS A O 1
ATOM 586 N N . PRO A 1 69 ? 9.561 8.604 -25.614 1.00 81.69 69 PRO A N 1
ATOM 587 C CA . PRO A 1 69 ? 9.514 9.658 -24.596 1.00 81.69 69 PRO A CA 1
ATOM 588 C C 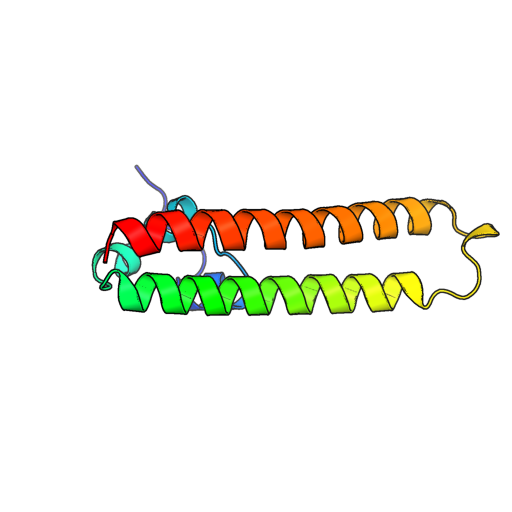. PRO A 1 69 ? 8.282 9.569 -23.682 1.00 81.69 69 PRO A C 1
ATOM 590 O O . PRO A 1 69 ? 8.365 9.929 -22.510 1.00 81.69 69 PRO A O 1
ATOM 593 N N . GLU A 1 70 ? 7.167 9.027 -24.171 1.00 85.69 70 GLU A N 1
ATOM 594 C CA . GLU A 1 70 ? 5.953 8.774 -23.392 1.00 85.69 70 GLU A CA 1
ATOM 595 C C . GLU A 1 70 ? 6.193 7.830 -22.204 1.00 85.69 70 GLU A C 1
ATOM 597 O O . GLU A 1 70 ? 5.576 7.982 -21.150 1.00 85.69 70 GLU A O 1
ATOM 602 N N . LEU A 1 71 ? 7.144 6.897 -22.319 1.00 86.38 71 LEU A N 1
ATOM 603 C CA . LEU A 1 71 ? 7.489 5.993 -21.222 1.00 86.38 71 LEU A CA 1
ATOM 604 C C . LEU A 1 71 ? 8.220 6.703 -20.085 1.00 86.38 71 LEU A C 1
ATOM 606 O O . LEU A 1 71 ? 8.111 6.276 -18.937 1.00 86.38 71 LEU A O 1
ATOM 610 N N . LYS A 1 72 ? 8.925 7.801 -20.379 1.00 86.00 72 LYS A N 1
ATOM 611 C CA . LYS A 1 72 ? 9.547 8.625 -19.342 1.00 86.00 72 LYS A CA 1
ATOM 612 C C . LYS A 1 72 ? 8.481 9.292 -18.474 1.00 86.00 72 LYS A C 1
ATOM 614 O O . LYS A 1 72 ? 8.576 9.242 -17.254 1.00 86.00 72 LYS A O 1
ATOM 619 N N . GLU A 1 73 ? 7.434 9.838 -19.092 1.00 89.56 73 GLU A N 1
ATOM 620 C CA . GLU A 1 73 ? 6.315 10.443 -18.360 1.00 89.56 73 GLU A CA 1
ATOM 621 C C . GLU A 1 73 ? 5.598 9.413 -17.472 1.00 89.56 73 GLU A C 1
ATOM 623 O O . GLU A 1 73 ? 5.242 9.705 -16.329 1.00 89.56 73 GLU A O 1
ATOM 628 N N . VAL A 1 74 ? 5.419 8.185 -17.969 1.00 91.44 74 VAL A N 1
ATOM 629 C CA . VAL A 1 74 ? 4.862 7.082 -17.173 1.00 91.44 74 VAL A CA 1
ATOM 630 C C . VAL A 1 74 ? 5.768 6.749 -15.984 1.00 91.44 74 VAL A C 1
ATOM 632 O O . VAL A 1 74 ? 5.271 6.603 -14.867 1.00 91.44 74 VAL A O 1
ATOM 635 N N . LEU A 1 75 ? 7.085 6.665 -16.191 1.00 91.62 75 LEU A N 1
ATOM 636 C CA . LEU A 1 75 ? 8.053 6.384 -15.129 1.00 91.62 75 LEU A CA 1
ATOM 637 C C . LEU A 1 75 ? 8.053 7.469 -14.041 1.00 91.62 75 LEU A C 1
ATOM 639 O O . LEU A 1 75 ? 8.078 7.150 -12.848 1.00 91.62 75 LEU A O 1
ATOM 643 N N . ASP A 1 76 ? 7.977 8.738 -14.445 1.00 91.88 76 ASP A N 1
ATOM 644 C CA . ASP A 1 76 ? 7.899 9.884 -13.536 1.00 91.88 76 ASP A CA 1
ATOM 645 C C . ASP A 1 76 ? 6.608 9.827 -12.701 1.00 91.88 76 ASP A C 1
ATOM 647 O O . ASP A 1 76 ? 6.648 9.967 -11.476 1.00 91.88 76 ASP A O 1
ATOM 651 N N . LYS A 1 77 ? 5.467 9.517 -13.333 1.00 95.25 77 LYS A N 1
ATOM 652 C CA . LYS A 1 77 ? 4.177 9.338 -12.645 1.00 95.25 77 LYS A CA 1
ATOM 653 C C . LYS A 1 77 ? 4.198 8.180 -11.649 1.00 95.25 77 LYS A C 1
ATOM 655 O O . LYS A 1 77 ? 3.723 8.343 -10.528 1.00 95.25 77 LYS A O 1
ATOM 660 N N . LEU A 1 78 ? 4.755 7.029 -12.028 1.00 95.25 78 LEU A N 1
ATOM 661 C CA . LEU A 1 78 ? 4.894 5.878 -11.129 1.00 95.25 78 LEU A CA 1
ATOM 662 C C . LEU A 1 78 ? 5.786 6.216 -9.931 1.00 95.25 78 LEU A C 1
ATOM 664 O O . LEU A 1 78 ? 5.465 5.864 -8.799 1.00 95.25 78 LEU A O 1
ATOM 668 N N . SER A 1 79 ? 6.874 6.948 -10.169 1.00 95.25 79 SER A N 1
ATOM 669 C CA . SER A 1 79 ? 7.780 7.388 -9.106 1.00 95.25 79 SER A CA 1
ATOM 670 C C . SER A 1 79 ? 7.085 8.346 -8.134 1.00 95.25 79 SER A C 1
ATOM 672 O O . SER A 1 79 ? 7.257 8.220 -6.922 1.00 95.25 79 SER A O 1
ATOM 674 N N . GLU A 1 80 ? 6.255 9.263 -8.639 1.00 97.31 80 GLU A N 1
ATOM 675 C CA . GLU A 1 80 ? 5.466 10.157 -7.788 1.00 97.31 80 GLU A CA 1
ATOM 676 C C . GLU A 1 80 ? 4.402 9.399 -6.986 1.00 97.31 80 GLU A C 1
ATOM 678 O O . GLU A 1 80 ? 4.237 9.655 -5.796 1.00 97.31 80 GLU A O 1
ATOM 683 N N . GLN A 1 81 ? 3.730 8.412 -7.585 1.00 97.25 81 GLN A N 1
ATOM 684 C CA . GLN A 1 81 ? 2.763 7.572 -6.870 1.00 97.25 81 GLN A CA 1
ATOM 685 C C . GLN A 1 81 ? 3.410 6.757 -5.744 1.00 97.25 81 GLN A C 1
ATOM 687 O O . GLN A 1 81 ? 2.816 6.627 -4.676 1.00 97.25 81 GLN A O 1
ATOM 692 N N . ILE A 1 82 ? 4.628 6.243 -5.945 1.00 96.62 82 ILE A N 1
ATOM 693 C CA . ILE A 1 82 ? 5.380 5.550 -4.888 1.00 96.62 82 ILE A CA 1
ATOM 694 C C . ILE A 1 82 ? 5.680 6.512 -3.731 1.00 96.62 82 ILE A C 1
ATOM 696 O O . ILE A 1 82 ? 5.423 6.174 -2.579 1.00 96.62 82 ILE A O 1
ATOM 700 N N . ARG A 1 83 ? 6.146 7.734 -4.025 1.00 97.56 83 ARG A N 1
ATOM 701 C CA . ARG A 1 83 ? 6.399 8.755 -2.990 1.00 97.56 83 ARG A CA 1
ATOM 702 C C . ARG A 1 83 ? 5.125 9.183 -2.272 1.00 97.56 83 ARG A C 1
ATOM 704 O O . ARG A 1 83 ? 5.155 9.445 -1.075 1.00 97.56 83 ARG A O 1
ATOM 711 N N . GLN A 1 84 ? 4.012 9.282 -2.993 1.00 97.44 84 GLN A N 1
ATOM 712 C CA . GLN A 1 84 ? 2.717 9.593 -2.398 1.00 97.44 84 GLN A CA 1
ATOM 713 C C . GLN A 1 84 ? 2.280 8.480 -1.441 1.00 97.44 84 GLN A C 1
ATOM 715 O O . GLN A 1 84 ? 1.892 8.783 -0.318 1.00 97.44 84 GLN A O 1
ATOM 720 N N . LEU A 1 85 ? 2.448 7.212 -1.831 1.00 97.69 85 LEU A N 1
ATOM 721 C CA . LEU A 1 85 ? 2.170 6.067 -0.966 1.00 97.69 85 LEU A CA 1
ATOM 722 C C . LEU A 1 85 ? 3.008 6.102 0.323 1.00 97.69 85 LEU A C 1
ATOM 724 O O . LEU A 1 85 ? 2.475 5.813 1.390 1.00 97.69 85 LEU A O 1
ATOM 728 N N . ASP A 1 86 ? 4.288 6.487 0.243 1.00 96.38 86 ASP A N 1
ATOM 729 C CA . ASP A 1 86 ? 5.148 6.662 1.425 1.00 96.38 86 ASP A CA 1
ATOM 730 C C . ASP A 1 86 ? 4.597 7.740 2.377 1.00 96.38 86 ASP A C 1
ATOM 732 O O . ASP A 1 86 ? 4.509 7.515 3.585 1.00 96.38 86 ASP A O 1
ATOM 736 N N . ARG A 1 87 ? 4.175 8.891 1.834 1.00 97.50 87 ARG A N 1
ATOM 737 C CA . ARG A 1 87 ? 3.588 9.990 2.623 1.00 97.50 87 ARG A CA 1
ATOM 738 C C . ARG A 1 87 ? 2.260 9.597 3.263 1.00 97.50 87 ARG A C 1
ATOM 740 O O . ARG A 1 87 ? 2.012 9.918 4.424 1.00 97.50 87 ARG A O 1
ATOM 747 N N . ASP A 1 88 ? 1.404 8.907 2.518 1.00 96.88 88 ASP A N 1
ATOM 748 C CA . ASP A 1 88 ? 0.106 8.462 3.024 1.00 96.88 88 ASP A CA 1
ATOM 749 C C . ASP A 1 88 ? 0.274 7.411 4.122 1.00 96.88 88 ASP A C 1
ATOM 751 O O . ASP A 1 88 ? -0.415 7.465 5.140 1.00 96.88 88 ASP A O 1
ATOM 755 N N . GLN A 1 89 ? 1.234 6.500 3.957 1.00 96.50 89 GLN A N 1
ATOM 756 C CA . GLN A 1 89 ? 1.599 5.514 4.968 1.00 96.50 89 GLN A CA 1
ATOM 757 C C . GLN A 1 89 ? 2.041 6.181 6.277 1.00 96.50 89 GLN A C 1
ATOM 759 O O . GLN A 1 89 ? 1.538 5.814 7.339 1.00 96.50 89 GLN A O 1
ATOM 764 N N . GLU A 1 90 ? 2.930 7.176 6.209 1.00 95.81 90 GLU A N 1
ATOM 765 C CA . GLU A 1 90 ? 3.364 7.947 7.380 1.00 95.81 90 GLU A CA 1
ATOM 766 C C . GLU A 1 90 ? 2.179 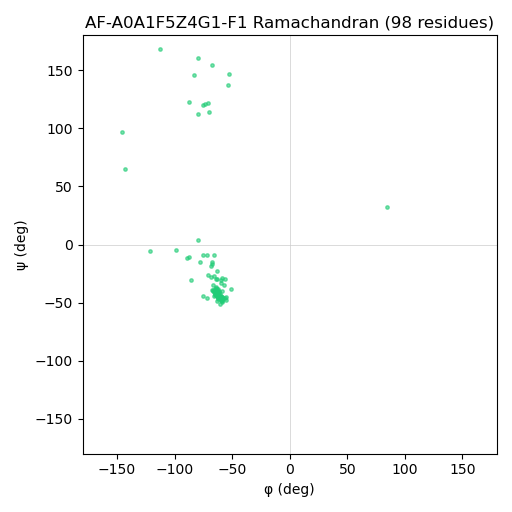8.632 8.072 1.00 95.81 90 GLU A C 1
ATOM 768 O O . GLU A 1 90 ? 1.977 8.471 9.277 1.00 95.81 90 GLU A O 1
ATOM 773 N N . LYS A 1 91 ? 1.347 9.338 7.302 1.00 95.69 91 LYS A N 1
ATOM 774 C CA . LYS A 1 91 ? 0.174 10.039 7.828 1.00 95.69 91 LYS A CA 1
ATOM 775 C C . LYS A 1 91 ? -0.798 9.090 8.530 1.00 95.69 91 LYS A C 1
ATOM 777 O O . LYS A 1 91 ? -1.238 9.375 9.640 1.00 95.69 91 LYS A O 1
ATOM 782 N N . ILE A 1 92 ? -1.112 7.955 7.907 1.00 95.00 92 ILE A N 1
ATOM 783 C CA . ILE A 1 92 ? -2.010 6.948 8.482 1.00 95.00 92 ILE A CA 1
ATOM 784 C C . ILE A 1 92 ? -1.431 6.392 9.782 1.00 95.00 92 ILE A C 1
ATOM 786 O O . ILE A 1 92 ? -2.168 6.197 10.746 1.00 95.00 92 ILE A O 1
ATOM 790 N N . TRP A 1 93 ? -0.125 6.130 9.835 1.00 92.94 93 TRP A N 1
ATOM 791 C CA . TRP A 1 93 ? 0.504 5.632 11.053 1.00 92.94 93 TRP A CA 1
ATOM 792 C C . TRP A 1 93 ? 0.408 6.616 12.210 1.00 92.94 93 TRP A C 1
ATOM 794 O O . TRP A 1 93 ? 0.099 6.181 13.315 1.00 92.94 93 TRP A O 1
ATOM 804 N N . ILE A 1 94 ? 0.606 7.910 11.955 1.00 93.88 94 ILE A N 1
ATOM 805 C CA . ILE A 1 94 ? 0.406 8.958 12.963 1.00 93.88 94 ILE A CA 1
ATOM 806 C C . ILE A 1 94 ? -1.056 8.956 13.433 1.00 93.88 94 ILE A C 1
ATOM 808 O O . ILE A 1 94 ? -1.322 8.827 14.624 1.00 93.88 94 ILE A O 1
ATOM 812 N N . GLU A 1 95 ? -2.011 8.991 12.498 1.00 91.06 95 GLU A N 1
ATOM 813 C CA . GLU A 1 95 ? -3.444 9.012 12.820 1.00 91.06 95 GLU A CA 1
ATOM 814 C C . GLU A 1 95 ? -3.915 7.789 13.621 1.00 91.06 95 GLU A C 1
ATOM 816 O O . GLU A 1 95 ? -4.862 7.891 14.400 1.00 91.06 95 GLU A O 1
ATOM 821 N N . TYR A 1 96 ? -3.316 6.619 13.395 1.00 91.56 96 TYR A N 1
ATOM 822 C CA . TYR A 1 96 ? -3.656 5.396 14.120 1.00 91.56 96 TYR A CA 1
ATOM 823 C C . TYR A 1 96 ? -2.899 5.259 15.442 1.00 91.56 96 TYR A C 1
ATOM 825 O O . TYR A 1 96 ? -3.461 4.683 16.369 1.00 91.56 96 TYR A O 1
ATOM 833 N N . ALA A 1 97 ? -1.680 5.794 15.554 1.00 87.94 97 ALA A N 1
ATOM 834 C CA . ALA A 1 97 ? -0.947 5.843 16.817 1.00 87.94 97 ALA A CA 1
ATOM 835 C C . ALA A 1 97 ? -1.6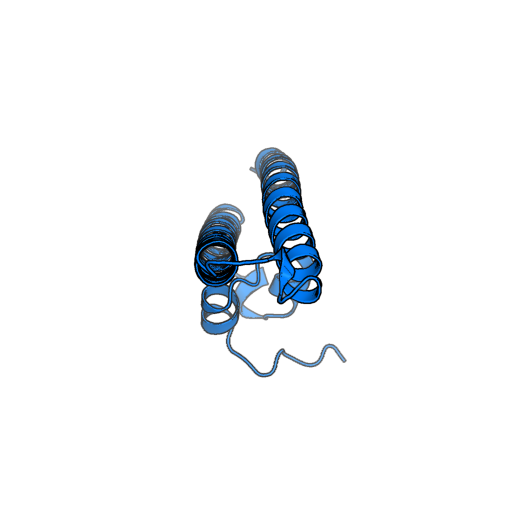90 6.687 17.862 1.00 87.94 97 ALA A C 1
ATOM 837 O O . ALA A 1 97 ? -1.776 6.275 19.011 1.00 87.94 97 ALA A O 1
ATOM 838 N N . ASP A 1 98 ? -2.310 7.797 17.450 1.00 84.75 98 ASP A N 1
ATOM 839 C CA . ASP A 1 98 ? -3.113 8.652 18.338 1.00 84.75 98 ASP A CA 1
ATOM 840 C C . ASP A 1 98 ? -4.422 7.988 18.818 1.00 84.75 98 ASP A C 1
ATOM 842 O O . ASP A 1 98 ? -5.049 8.450 19.772 1.00 84.75 98 ASP A O 1
ATOM 846 N N . LYS A 1 99 ? -4.877 6.931 18.132 1.00 82.50 99 LYS A N 1
ATOM 847 C CA . LYS A 1 99 ? -6.141 6.222 18.412 1.00 82.50 99 LYS A CA 1
ATOM 848 C C . LYS A 1 99 ? -5.958 4.941 19.229 1.00 82.50 99 LYS A C 1
ATOM 850 O O . LYS A 1 99 ? -6.959 4.277 19.514 1.00 82.50 99 LYS A O 1
ATOM 855 N N . MET A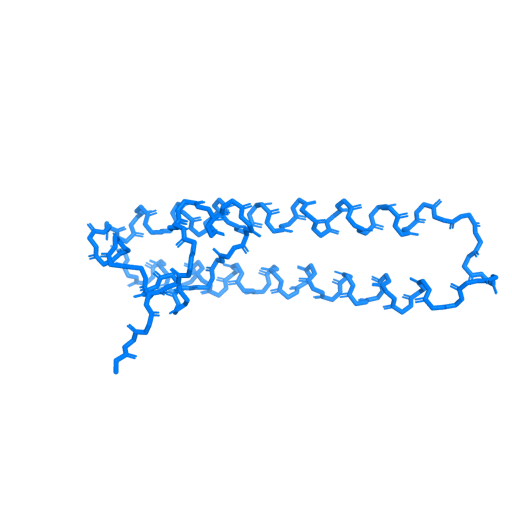 1 100 ? -4.716 4.557 19.519 1.00 74.75 100 MET A N 1
ATOM 856 C CA . MET A 1 100 ? -4.356 3.382 20.320 1.00 74.75 100 MET A CA 1
ATOM 857 C C . MET A 1 100 ? -3.997 3.799 21.741 1.00 74.75 100 MET A C 1
ATOM 859 O O . MET A 1 100 ? -4.401 3.053 22.659 1.00 74.75 100 MET A O 1
#

Mean predicted aligned error: 4.63 Å

Foldseek 3Di:
DLDQPPDALVVCLLCLPQDVVVSVSHPVLVVDDLVVNLVSSVSSLVNVLVVLVVVLVVLVPPPDCVVPVVSVVVNVVSVVVNVVSVVVNVVVVVVSVVVD

Organism: NCBI:txid1798377

pLDDT: mean 90.98, std 10.2, range [42.16, 98.38]

Sequence (100 aa):
MNKRPPISLKEAIELGEYEPKYLAQFPEWEQLTTHIQLEYIRKAIENRRRQLVVQWAQVNNVLDFRLKPELKEVLDKLSEQIRQLDRDQEKIWIEYADKM